Protein AF-A0A6B0WP95-F1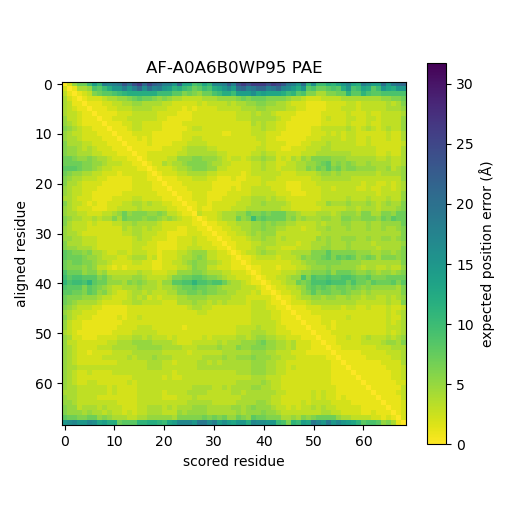 (afdb_monomer)

Foldseek 3Di:
DLQFFQKKKKWADDPPDQFTKIWIDGRPDIDIDTPGGDDVPDDGDMDMDTDGPPDDPVVVVVVVVVPPD

Nearest PDB structures (foldseek):
  4ixm-assembly1_A  TM=9.393E-01  e=3.941E-04  Escherichia coli K-12
  4ixn-assembly1_A  TM=9.598E-01  e=4.711E-04  Escherichia coli K-12
  7x0q-assembly1_B  TM=3.465E-01  e=2.938E+00  Acetivibrio thermocellus
  6p70-assembly1_D  TM=3.737E-01  e=5.996E+00  Thermus thermophilus

Structure (mmCIF, N/CA/C/O backbone):
data_AF-A0A6B0WP95-F1
#
_entry.id   AF-A0A6B0WP95-F1
#
loop_
_atom_site.group_P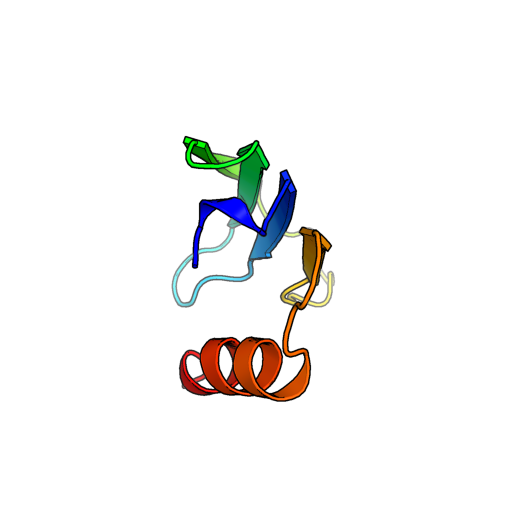DB
_atom_site.id
_atom_site.type_symbol
_atom_site.label_atom_id
_atom_site.label_alt_id
_atom_site.label_comp_id
_atom_site.label_asym_id
_atom_site.label_entity_id
_atom_site.label_seq_id
_atom_site.pdbx_PDB_ins_code
_atom_site.Cartn_x
_atom_site.Cartn_y
_atom_site.Cartn_z
_atom_site.occupancy
_atom_site.B_iso_or_equiv
_atom_site.auth_seq_id
_atom_site.auth_comp_id
_atom_site.auth_asym_id
_atom_site.auth_atom_id
_atom_site.pdbx_PDB_model_num
ATOM 1 N N . LYS A 1 1 ? 8.363 -9.130 -12.631 1.00 60.84 1 LYS A N 1
ATOM 2 C CA . LYS A 1 1 ? 9.222 -7.981 -13.023 1.00 60.84 1 LYS A CA 1
ATOM 3 C C . LYS A 1 1 ? 9.714 -7.230 -11.776 1.00 60.84 1 LYS A C 1
ATOM 5 O O . LYS A 1 1 ? 9.403 -6.062 -11.607 1.00 60.84 1 LYS A O 1
ATOM 10 N N . GLY A 1 2 ? 10.436 -7.902 -10.871 1.00 65.94 2 GLY A N 1
ATOM 11 C CA . GLY A 1 2 ? 10.924 -7.262 -9.636 1.00 65.94 2 GLY A CA 1
ATOM 12 C C . GLY A 1 2 ? 12.144 -6.361 -9.864 1.00 65.94 2 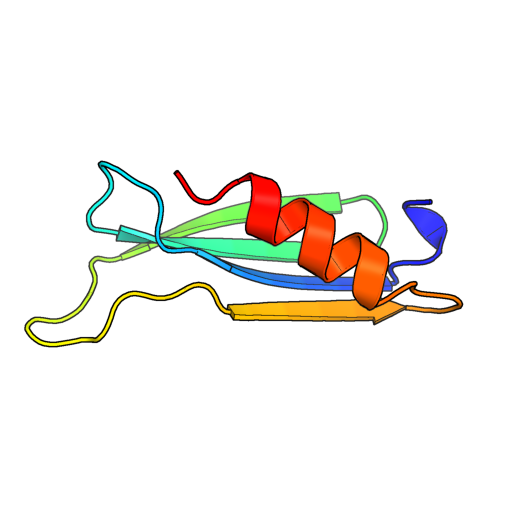GLY A C 1
ATOM 13 O O . GLY A 1 2 ? 12.269 -5.321 -9.237 1.00 65.94 2 GLY A O 1
ATOM 14 N N . THR A 1 3 ? 12.985 -6.694 -10.846 1.00 77.94 3 THR A N 1
ATOM 15 C CA . THR A 1 3 ? 14.219 -5.966 -11.196 1.00 77.94 3 THR A CA 1
ATOM 16 C C . THR A 1 3 ? 14.003 -4.534 -11.682 1.00 77.94 3 THR A C 1
ATOM 18 O O . THR A 1 3 ? 14.924 -3.722 -11.624 1.00 77.94 3 THR A O 1
ATOM 21 N N . ASP A 1 4 ? 12.807 -4.231 -12.184 1.00 90.06 4 ASP A N 1
ATOM 22 C CA . ASP A 1 4 ? 12.459 -2.910 -12.707 1.00 90.06 4 ASP A CA 1
ATOM 23 C C . ASP A 1 4 ? 11.892 -1.973 -11.640 1.00 90.06 4 ASP A C 1
ATOM 25 O O . ASP A 1 4 ? 11.782 -0.776 -11.891 1.00 90.06 4 ASP A O 1
ATOM 29 N N . ILE A 1 5 ? 11.573 -2.492 -10.450 1.00 92.06 5 ILE A N 1
ATOM 30 C CA . ILE A 1 5 ? 11.244 -1.692 -9.272 1.00 92.06 5 ILE A CA 1
ATOM 31 C C . ILE A 1 5 ? 12.549 -1.469 -8.512 1.00 92.06 5 ILE A C 1
ATOM 33 O O . ILE A 1 5 ? 13.155 -2.403 -8.002 1.00 92.06 5 ILE A O 1
ATOM 37 N N . PHE A 1 6 ? 13.004 -0.224 -8.445 1.00 94.12 6 PHE A N 1
ATOM 38 C CA . PHE A 1 6 ? 14.221 0.151 -7.724 1.00 94.12 6 PHE A CA 1
ATOM 39 C C . PHE A 1 6 ? 13.927 0.410 -6.252 1.00 94.12 6 PHE A C 1
ATOM 41 O O . PHE A 1 6 ? 14.689 0.004 -5.377 1.00 94.12 6 PHE A O 1
ATOM 48 N N . ARG A 1 7 ? 12.794 1.061 -5.973 1.00 95.25 7 ARG A N 1
ATOM 49 C CA . ARG A 1 7 ? 12.343 1.329 -4.612 1.00 95.25 7 ARG A CA 1
ATOM 50 C C . ARG A 1 7 ? 10.835 1.229 -4.511 1.00 95.25 7 ARG A C 1
ATOM 52 O O . ARG A 1 7 ? 10.115 1.707 -5.386 1.00 95.25 7 ARG A O 1
ATOM 59 N N . SER A 1 8 ? 10.363 0.681 -3.406 1.00 95.62 8 SER A N 1
ATOM 60 C CA . SER A 1 8 ? 8.958 0.709 -3.032 1.00 95.62 8 SER A CA 1
ATOM 61 C C . SER A 1 8 ? 8.819 1.148 -1.581 1.00 95.62 8 SER A C 1
ATOM 63 O O . SER A 1 8 ? 9.690 0.897 -0.748 1.00 95.62 8 SER A O 1
ATOM 65 N N . LYS A 1 9 ? 7.745 1.867 -1.274 1.00 97.19 9 LYS A N 1
ATOM 66 C CA . LYS A 1 9 ? 7.336 2.174 0.097 1.00 97.19 9 LYS A CA 1
ATOM 67 C C . LYS A 1 9 ? 5.826 2.164 0.172 1.00 97.19 9 LYS A C 1
ATOM 69 O O . LYS A 1 9 ? 5.169 2.569 -0.787 1.00 97.19 9 LYS A O 1
ATOM 74 N N . GLY A 1 10 ? 5.278 1.799 1.318 1.00 96.44 10 GLY A N 1
ATOM 75 C CA . GLY A 1 10 ? 3.861 2.001 1.543 1.00 96.44 10 GLY A CA 1
ATOM 76 C C . GLY A 1 10 ? 3.461 2.012 3.002 1.00 96.44 10 GLY A C 1
ATOM 77 O O . GLY A 1 10 ? 4.158 1.479 3.858 1.00 96.44 10 GLY A O 1
ATOM 78 N N . ILE A 1 11 ? 2.328 2.658 3.245 1.00 95.94 11 ILE A N 1
ATOM 79 C CA . ILE A 1 11 ? 1.567 2.635 4.487 1.00 95.94 11 ILE A CA 1
ATOM 80 C C . ILE A 1 11 ? 0.247 1.955 4.139 1.00 95.94 11 ILE A C 1
ATOM 82 O O . ILE A 1 11 ? -0.435 2.385 3.204 1.00 95.94 11 ILE A O 1
ATOM 86 N N . LEU A 1 12 ? -0.085 0.890 4.856 1.00 95.50 12 LEU A N 1
ATOM 87 C CA . LEU A 1 12 ? -1.259 0.067 4.624 1.00 95.50 12 LEU A CA 1
ATOM 88 C C . LEU A 1 12 ? -2.189 0.114 5.837 1.00 95.50 12 LEU A C 1
ATOM 90 O O . LEU A 1 12 ? -1.762 0.010 6.988 1.00 95.50 12 LEU A O 1
ATOM 94 N N . SER A 1 13 ? -3.479 0.236 5.549 1.00 95.44 13 SER A N 1
ATOM 95 C CA . SER A 1 13 ? -4.576 -0.044 6.460 1.00 95.44 13 SER A CA 1
ATOM 96 C C . SER A 1 13 ? -5.062 -1.465 6.192 1.00 95.44 13 SER A C 1
ATOM 98 O O . SER A 1 13 ? -5.800 -1.698 5.235 1.00 95.44 13 SER A O 1
ATOM 100 N N . ILE A 1 14 ? -4.655 -2.403 7.044 1.00 93.38 14 ILE A N 1
ATOM 101 C CA . ILE A 1 14 ? -5.012 -3.820 6.926 1.00 93.38 14 ILE A CA 1
ATOM 102 C C . ILE A 1 14 ? -6.321 -4.084 7.683 1.00 93.38 14 ILE A C 1
ATOM 104 O O . ILE A 1 14 ? -6.531 -3.563 8.781 1.00 93.38 14 ILE A O 1
ATOM 108 N N . ALA A 1 15 ? -7.220 -4.867 7.083 1.00 91.81 15 ALA A N 1
ATOM 109 C CA . ALA A 1 15 ? -8.478 -5.256 7.714 1.00 91.81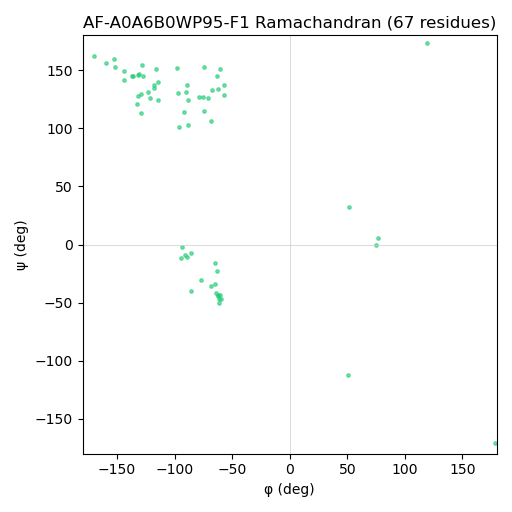 15 ALA A CA 1
ATOM 110 C C . ALA A 1 15 ? -8.216 -6.076 8.990 1.00 91.81 15 ALA A C 1
ATOM 112 O O . ALA A 1 15 ? -7.388 -6.984 8.992 1.00 91.81 15 ALA A O 1
ATOM 113 N N . GLY A 1 16 ? -8.912 -5.738 10.078 1.00 91.69 16 GLY A N 1
ATOM 114 C CA . GLY A 1 16 ? -8.734 -6.387 11.382 1.00 91.69 16 GLY A CA 1
ATOM 115 C C . GLY A 1 16 ? -7.481 -5.963 12.158 1.00 91.69 16 GLY A C 1
ATOM 116 O O . GLY A 1 16 ? -7.197 -6.556 13.191 1.00 91.69 16 GLY A O 1
ATOM 117 N N . TRP A 1 17 ? -6.722 -4.974 11.672 1.00 93.12 17 TRP A N 1
ATOM 118 C CA . TRP A 1 17 ? -5.548 -4.425 12.360 1.00 93.12 17 TRP A CA 1
ATOM 119 C C . TRP A 1 17 ? -5.764 -2.944 12.674 1.00 93.12 17 TRP A C 1
ATOM 121 O O . TRP A 1 17 ? -6.174 -2.183 11.794 1.00 93.12 17 TRP A O 1
ATOM 131 N N . ASP A 1 18 ? -5.441 -2.523 13.896 1.00 92.06 18 ASP A N 1
ATOM 132 C CA . ASP A 1 18 ? -5.555 -1.121 14.340 1.00 92.06 18 ASP A CA 1
ATOM 133 C C . ASP A 1 18 ? -4.256 -0.325 14.174 1.00 92.06 18 ASP A C 1
ATOM 135 O O . ASP A 1 18 ? -4.199 0.881 14.423 1.00 92.06 18 ASP A O 1
ATOM 139 N N . GLU A 1 19 ? -3.205 -0.989 13.701 1.00 94.50 19 GLU A N 1
ATOM 140 C CA . GLU A 1 19 ? -1.907 -0.387 13.444 1.00 94.50 19 GLU A CA 1
ATOM 141 C C . GLU A 1 19 ? -1.713 -0.018 11.975 1.00 94.50 19 GLU A C 1
ATOM 143 O O . GLU A 1 19 ? -2.255 -0.626 11.046 1.00 94.50 19 GLU A O 1
ATOM 148 N N . ARG A 1 20 ? -0.893 1.009 11.763 1.00 95.19 20 ARG A N 1
ATOM 149 C CA . ARG A 1 20 ? -0.330 1.346 10.461 1.00 95.19 20 ARG A CA 1
ATOM 150 C C . ARG A 1 20 ? 0.758 0.337 10.153 1.00 95.19 20 ARG A C 1
ATOM 152 O O . ARG A 1 20 ? 1.791 0.322 10.820 1.00 95.19 20 ARG A O 1
ATOM 159 N N . TYR A 1 21 ? 0.554 -0.461 9.116 1.00 96.19 21 TYR A N 1
ATOM 160 C CA . TYR A 1 21 ? 1.610 -1.324 8.612 1.00 96.19 21 TYR A CA 1
ATOM 161 C C . TYR A 1 21 ? 2.426 -0.559 7.579 1.00 96.19 21 TYR A C 1
ATOM 163 O O . TYR A 1 21 ? 1.871 -0.043 6.607 1.00 96.19 21 TYR A O 1
ATOM 171 N N . VAL A 1 22 ? 3.736 -0.462 7.780 1.00 96.75 22 VAL A N 1
ATOM 172 C CA . VAL A 1 22 ? 4.631 0.185 6.822 1.00 96.75 22 VAL A CA 1
ATOM 173 C C . VAL A 1 22 ? 5.577 -0.822 6.222 1.00 96.75 22 VAL A C 1
ATOM 175 O O . VAL A 1 22 ? 6.100 -1.687 6.916 1.00 96.75 22 VAL A O 1
ATOM 178 N N . PHE A 1 23 ? 5.821 -0.682 4.928 1.00 96.12 23 PHE A N 1
ATOM 179 C CA . PHE A 1 23 ? 6.820 -1.475 4.239 1.00 96.12 23 PHE A CA 1
ATOM 180 C C . PHE A 1 23 ? 7.768 -0.585 3.448 1.00 96.12 23 PHE A C 1
ATOM 182 O O . PHE A 1 23 ? 7.424 0.521 3.009 1.00 96.12 23 PHE A O 1
ATOM 189 N N . GLN A 1 24 ? 8.966 -1.104 3.231 1.00 96.31 24 GLN A N 1
ATOM 190 C CA . GLN A 1 24 ? 9.938 -0.560 2.304 1.00 96.31 24 GLN A CA 1
ATOM 191 C C . GLN A 1 24 ? 10.579 -1.692 1.513 1.00 96.31 24 GLN A C 1
ATOM 193 O O . GLN A 1 24 ? 10.800 -2.783 2.030 1.00 96.31 24 GLN A O 1
ATOM 198 N N . GLY A 1 25 ? 10.887 -1.417 0.254 1.00 94.62 25 GLY A N 1
ATOM 199 C CA . GLY A 1 25 ? 11.626 -2.331 -0.589 1.00 94.62 25 GLY A CA 1
ATOM 200 C C . GLY A 1 25 ? 12.701 -1.624 -1.395 1.00 94.62 25 GLY A C 1
ATOM 201 O O . GLY A 1 25 ? 12.536 -0.474 -1.817 1.00 94.62 25 GLY A O 1
ATOM 202 N N . VAL A 1 26 ? 13.812 -2.327 -1.590 1.00 93.81 26 VAL A N 1
ATOM 203 C CA . VAL A 1 26 ? 14.938 -1.921 -2.433 1.00 93.81 26 VAL A CA 1
ATOM 204 C C . VAL A 1 26 ? 15.236 -3.092 -3.357 1.00 93.81 26 VAL A C 1
ATOM 206 O O . VAL A 1 26 ? 15.642 -4.164 -2.910 1.00 93.81 26 VAL A O 1
ATOM 209 N N . HIS A 1 27 ? 14.997 -2.894 -4.651 1.00 88.25 27 HIS A N 1
ATOM 210 C CA . HIS A 1 27 ? 15.006 -3.967 -5.643 1.00 88.25 27 HIS A CA 1
ATOM 211 C C . HIS A 1 27 ? 14.132 -5.167 -5.230 1.00 88.25 27 HIS A C 1
ATOM 213 O O . HIS A 1 27 ? 12.909 -5.060 -5.180 1.00 88.25 27 HIS A O 1
ATOM 219 N N . MET A 1 28 ? 14.756 -6.311 -4.949 1.00 86.56 28 MET A N 1
ATOM 220 C CA . MET A 1 28 ? 14.081 -7.574 -4.636 1.00 86.56 28 MET A CA 1
ATOM 221 C C . MET A 1 28 ? 13.825 -7.767 -3.139 1.00 86.56 28 MET A C 1
ATOM 223 O O . MET A 1 28 ? 13.151 -8.719 -2.758 1.00 86.56 28 MET A O 1
ATOM 227 N N . LEU A 1 29 ? 14.381 -6.897 -2.295 1.00 90.44 29 LEU A N 1
ATOM 228 C CA . LEU A 1 29 ? 14.226 -6.976 -0.850 1.00 90.44 29 LEU A CA 1
ATOM 229 C C . LEU A 1 29 ? 12.996 -6.181 -0.437 1.00 90.44 29 LEU A C 1
ATOM 231 O O . LEU A 1 29 ? 12.835 -5.034 -0.857 1.00 90.44 29 LEU A O 1
ATOM 235 N N . LEU A 1 30 ? 12.150 -6.794 0.385 1.00 92.94 30 LEU A N 1
ATOM 236 C CA . LEU A 1 30 ? 10.959 -6.188 0.959 1.00 92.94 30 LEU A CA 1
ATOM 237 C C . LEU A 1 30 ? 10.943 -6.477 2.455 1.00 92.94 30 LEU A C 1
ATOM 239 O O . LEU A 1 30 ? 11.032 -7.629 2.869 1.00 92.94 30 LEU A O 1
ATOM 243 N N . GLU A 1 31 ? 10.781 -5.430 3.246 1.00 96.00 31 GLU A N 1
ATOM 244 C CA . GLU A 1 31 ? 10.655 -5.504 4.695 1.00 96.00 31 GLU A CA 1
ATOM 245 C C . GLU A 1 31 ? 9.442 -4.689 5.123 1.00 96.00 31 GLU A C 1
ATOM 247 O O . GLU A 1 31 ? 9.1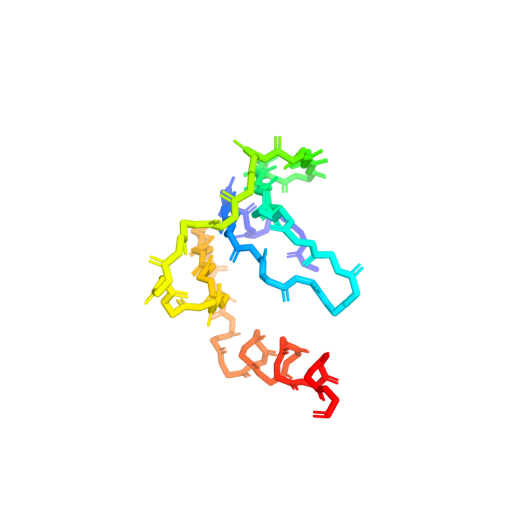32 -3.652 4.524 1.00 96.00 31 GLU A O 1
ATOM 252 N N . GLY A 1 32 ? 8.761 -5.131 6.174 1.00 95.88 32 GLY A N 1
ATOM 253 C CA . GLY A 1 32 ? 7.640 -4.394 6.729 1.00 95.88 32 GLY A CA 1
ATOM 254 C C . GLY A 1 32 ? 7.453 -4.645 8.214 1.00 95.88 32 GLY A C 1
ATOM 255 O O . GLY A 1 32 ? 7.835 -5.688 8.739 1.00 95.88 32 GLY A O 1
ATOM 256 N N . GLN A 1 33 ? 6.879 -3.655 8.883 1.00 96.62 33 GLN A N 1
ATOM 257 C CA . GLN A 1 33 ? 6.673 -3.639 10.324 1.00 96.62 33 GLN A CA 1
ATOM 258 C C . GLN A 1 33 ? 5.461 -2.777 10.683 1.00 96.62 33 GLN A C 1
ATOM 260 O O . GLN A 1 33 ? 5.050 -1.900 9.917 1.00 96.62 33 GLN A O 1
ATOM 265 N N . ALA A 1 34 ? 4.911 -2.990 11.875 1.00 95.69 34 ALA A N 1
ATOM 266 C CA . ALA A 1 34 ? 3.977 -2.044 12.463 1.00 95.69 34 ALA A CA 1
ATOM 267 C C . ALA A 1 34 ? 4.712 -0.739 12.812 1.00 95.69 34 ALA A C 1
ATOM 269 O O . ALA A 1 34 ? 5.793 -0.757 13.398 1.00 95.69 34 ALA A O 1
ATOM 270 N N . LEU A 1 35 ? 4.133 0.401 12.435 1.00 92.94 35 LEU A N 1
ATOM 271 C CA . LEU A 1 35 ? 4.622 1.729 12.827 1.00 92.94 35 LEU A CA 1
ATOM 272 C C . LEU A 1 35 ? 3.905 2.257 14.084 1.00 92.94 35 LEU A C 1
ATOM 274 O O . LEU A 1 35 ? 4.331 3.253 14.664 1.00 92.94 35 LEU A O 1
ATOM 278 N N . GLY A 1 36 ? 2.816 1.600 14.490 1.00 93.62 36 GLY A N 1
ATOM 279 C CA . GLY A 1 36 ? 1.965 1.964 15.622 1.00 93.62 36 GLY A CA 1
ATOM 280 C C . GLY A 1 36 ? 0.523 2.256 15.208 1.00 93.62 36 GLY A C 1
ATOM 281 O O . GLY A 1 36 ? 0.194 2.322 14.018 1.00 93.62 36 GLY A O 1
ATOM 282 N N . THR A 1 37 ? -0.342 2.454 16.199 1.00 95.00 37 THR A N 1
ATOM 283 C CA . THR A 1 37 ? -1.786 2.650 16.009 1.00 95.00 37 THR A CA 1
ATOM 284 C C . THR A 1 37 ? -2.114 3.872 15.152 1.00 95.00 37 THR A C 1
ATOM 286 O O . THR A 1 37 ? -1.345 4.842 15.072 1.00 95.00 37 THR A O 1
ATOM 289 N N . TRP A 1 38 ? -3.246 3.811 14.452 1.00 93.94 38 TRP A N 1
ATOM 290 C CA . TRP A 1 38 ? -3.861 4.995 13.847 1.00 93.94 38 TRP A CA 1
ATOM 291 C C . TRP A 1 38 ? -4.277 5.979 14.947 1.00 93.94 38 TRP A C 1
ATOM 293 O O . TRP A 1 38 ? -4.663 5.558 16.035 1.00 93.94 38 TRP A O 1
ATOM 303 N N . ARG A 1 39 ? -4.183 7.289 14.691 1.00 91.69 39 ARG A N 1
ATOM 304 C CA . ARG A 1 39 ? -4.673 8.287 15.656 1.00 91.69 39 ARG A CA 1
ATOM 305 C C . ARG A 1 39 ? -6.199 8.345 15.636 1.00 91.69 39 ARG A C 1
ATOM 307 O O . ARG A 1 39 ? -6.814 8.125 14.592 1.00 91.69 39 ARG A O 1
ATOM 314 N N . ASP A 1 40 ? -6.797 8.735 16.757 1.00 90.81 40 ASP A N 1
ATOM 315 C CA . ASP A 1 40 ? -8.240 8.966 16.831 1.00 90.81 40 ASP A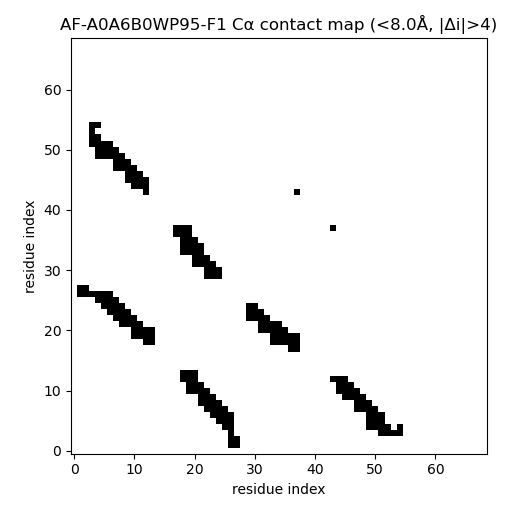 CA 1
ATOM 316 C C . ASP A 1 40 ? -8.679 10.011 15.796 1.00 90.81 40 ASP A C 1
ATOM 318 O O . ASP A 1 40 ? -8.098 11.093 15.679 1.00 90.81 40 ASP A O 1
ATOM 322 N N . GLY A 1 41 ? -9.691 9.660 15.000 1.00 88.38 41 GLY A N 1
ATOM 323 C CA . GLY A 1 41 ? -10.197 10.497 13.908 1.00 88.38 41 GLY A CA 1
ATOM 324 C C . GLY A 1 41 ? -9.318 10.539 12.648 1.00 88.38 41 GLY A C 1
ATOM 325 O O . GLY A 1 41 ? -9.691 11.195 11.674 1.00 88.38 41 GLY A O 1
ATOM 326 N N . GLU A 1 42 ? -8.176 9.843 12.610 1.00 89.75 42 GLU A N 1
ATOM 327 C CA . GLU A 1 42 ? -7.346 9.754 11.407 1.00 89.75 42 GLU A CA 1
ATOM 328 C C . GLU A 1 42 ? -8.038 8.891 10.346 1.00 89.75 42 GLU A C 1
ATOM 330 O O . GLU A 1 42 ? -8.405 7.736 10.577 1.00 89.75 42 GLU A O 1
ATOM 335 N N . LYS A 1 43 ? -8.198 9.438 9.134 1.00 89.69 43 LYS A N 1
ATOM 336 C CA . LYS A 1 43 ? -8.745 8.671 8.015 1.00 89.69 43 LYS A CA 1
ATOM 337 C C . LYS A 1 43 ? -7.749 7.586 7.607 1.00 89.69 43 LYS A C 1
ATOM 339 O O . LYS A 1 43 ? -6.749 7.866 6.943 1.00 89.69 43 LYS A O 1
ATOM 344 N N . ARG A 1 44 ? -8.070 6.342 7.957 1.00 92.69 44 ARG A N 1
ATOM 345 C CA . ARG A 1 44 ? -7.335 5.152 7.521 1.00 92.69 44 ARG A CA 1
ATOM 346 C C . ARG A 1 44 ? -7.295 5.078 5.996 1.00 92.69 44 ARG A C 1
ATOM 348 O O . ARG A 1 44 ? -8.298 5.311 5.319 1.00 92.69 44 ARG A O 1
ATOM 355 N N . GLY A 1 45 ? -6.135 4.737 5.448 1.00 92.44 45 GLY A N 1
ATOM 356 C CA . GLY A 1 45 ? -5.964 4.629 4.007 1.00 92.44 45 GLY A CA 1
ATOM 357 C C . GLY A 1 45 ? -4.645 3.991 3.606 1.00 92.44 45 GLY A C 1
ATOM 358 O O . GLY A 1 45 ? -3.700 3.924 4.388 1.00 92.44 45 GLY A O 1
ATOM 359 N N . ASN A 1 46 ? -4.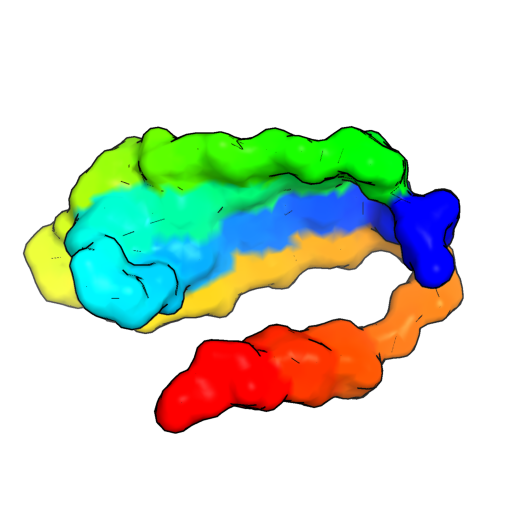599 3.541 2.356 1.00 94.50 46 ASN A N 1
ATOM 360 C CA . ASN A 1 46 ? -3.408 2.963 1.753 1.00 94.50 46 ASN A CA 1
ATOM 361 C C . ASN A 1 46 ? -2.681 4.036 0.942 1.00 94.50 46 ASN A C 1
ATOM 363 O O . ASN A 1 46 ? -3.289 4.717 0.114 1.00 94.50 46 ASN A O 1
ATOM 367 N N . ARG A 1 47 ? -1.372 4.178 1.148 1.00 94.25 47 ARG A N 1
ATOM 368 C CA . ARG A 1 47 ? -0.513 5.040 0.333 1.00 94.25 47 ARG A CA 1
ATOM 369 C C . ARG A 1 47 ? 0.728 4.266 -0.053 1.00 94.25 47 ARG A C 1
ATOM 371 O O . ARG A 1 47 ? 1.469 3.842 0.822 1.00 94.25 47 ARG A O 1
ATOM 378 N N . LEU A 1 48 ? 0.958 4.114 -1.351 1.00 95.00 48 LEU A N 1
ATOM 379 C CA . LEU A 1 48 ? 2.084 3.365 -1.890 1.00 95.00 48 LEU A CA 1
ATOM 380 C C . LEU A 1 48 ? 2.847 4.227 -2.898 1.00 95.00 48 LEU A C 1
ATOM 382 O O . LEU A 1 48 ? 2.250 5.019 -3.625 1.00 95.00 48 LEU A O 1
ATOM 386 N N . VAL A 1 49 ? 4.165 4.065 -2.938 1.00 95.56 49 VAL A N 1
ATOM 387 C CA . VAL A 1 49 ? 5.071 4.691 -3.903 1.00 95.56 49 VAL A CA 1
ATOM 388 C C . VAL A 1 49 ? 5.945 3.601 -4.500 1.00 95.56 49 VAL A C 1
ATOM 390 O O . VAL A 1 49 ? 6.572 2.838 -3.768 1.00 95.56 49 VAL A O 1
ATOM 393 N N . PHE A 1 50 ? 6.018 3.573 -5.828 1.00 94.94 50 PHE A N 1
ATOM 394 C CA . PHE A 1 50 ? 6.908 2.707 -6.591 1.00 94.94 50 PHE A CA 1
ATOM 395 C C . PHE A 1 50 ? 7.788 3.572 -7.486 1.00 94.94 50 PHE A C 1
ATOM 397 O O . PHE A 1 50 ? 7.295 4.455 -8.185 1.00 94.94 50 PHE A O 1
ATOM 404 N N . ILE A 1 51 ? 9.090 3.318 -7.451 1.00 95.31 51 ILE A N 1
ATOM 405 C CA . ILE A 1 51 ? 10.100 4.000 -8.256 1.00 95.31 51 ILE A CA 1
ATOM 406 C C . ILE A 1 51 ? 10.803 2.926 -9.067 1.00 95.31 51 ILE A C 1
ATOM 408 O O . ILE A 1 51 ? 11.296 1.948 -8.506 1.00 95.31 51 ILE A O 1
ATOM 412 N N . GLY A 1 52 ? 10.842 3.100 -10.379 1.00 94.44 52 GLY A N 1
ATOM 413 C CA . GLY A 1 52 ? 11.336 2.082 -11.288 1.00 94.44 52 GLY A CA 1
ATOM 414 C C . GLY A 1 52 ? 11.230 2.508 -12.743 1.00 94.44 52 GLY A C 1
ATOM 415 O O . GLY A 1 52 ? 10.901 3.656 -13.041 1.00 94.44 52 GLY A O 1
ATOM 416 N N . ARG A 1 53 ? 11.480 1.565 -13.647 1.00 95.12 53 ARG A N 1
ATOM 417 C CA . ARG A 1 53 ? 11.367 1.752 -15.101 1.00 95.12 53 ARG A CA 1
ATOM 418 C C . ARG A 1 53 ? 10.278 0.860 -15.680 1.00 95.12 53 ARG A C 1
ATOM 420 O O . ARG A 1 53 ? 10.017 -0.210 -15.147 1.00 95.12 53 ARG A O 1
ATOM 427 N N . ASN A 1 54 ? 9.655 1.284 -16.780 1.00 94.31 54 ASN A N 1
ATOM 428 C CA . ASN A 1 54 ? 8.629 0.502 -17.489 1.00 94.31 54 ASN A CA 1
ATOM 429 C C . ASN A 1 54 ? 7.496 -0.007 -16.573 1.00 94.31 54 ASN A C 1
ATOM 431 O O . ASN A 1 54 ? 6.954 -1.098 -16.776 1.00 94.31 54 ASN A O 1
ATOM 435 N N . LEU A 1 55 ? 7.162 0.768 -15.535 1.00 92.62 55 LEU A N 1
ATOM 436 C CA . LEU A 1 55 ? 6.106 0.421 -14.594 1.00 92.62 55 LEU A CA 1
ATOM 437 C C . LEU A 1 55 ? 4.746 0.654 -15.254 1.00 92.62 55 LEU A C 1
ATOM 439 O O . LEU A 1 55 ? 4.466 1.747 -15.742 1.00 92.62 55 LEU A O 1
ATOM 443 N N . ASN A 1 56 ? 3.888 -0.364 -15.238 1.00 94.19 56 ASN A N 1
ATOM 444 C CA . ASN A 1 56 ? 2.510 -0.225 -15.689 1.00 94.19 56 ASN A CA 1
ATOM 445 C C . ASN A 1 56 ? 1.643 0.227 -14.508 1.00 94.19 56 ASN A C 1
ATOM 447 O O . ASN A 1 56 ? 1.310 -0.570 -13.629 1.00 94.19 56 ASN A O 1
ATOM 451 N N . ARG A 1 57 ? 1.297 1.517 -14.491 1.00 92.56 57 ARG A N 1
ATOM 452 C CA . ARG A 1 57 ? 0.500 2.124 -13.422 1.00 92.56 57 ARG A CA 1
ATOM 453 C C . ARG A 1 57 ? -0.877 1.482 -13.278 1.00 92.56 57 ARG A C 1
ATOM 455 O O . ARG A 1 57 ? -1.270 1.167 -12.163 1.00 92.56 57 ARG A O 1
ATOM 462 N N . GLU A 1 58 ? -1.586 1.276 -14.380 1.00 95.38 58 GL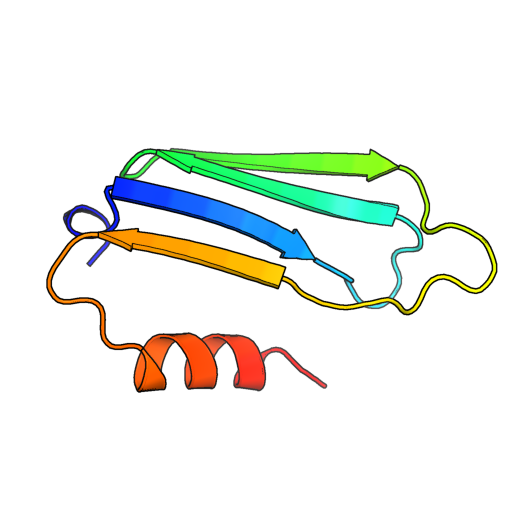U A N 1
ATOM 463 C CA . GLU A 1 58 ? -2.947 0.727 -14.378 1.00 95.38 58 GLU A CA 1
ATOM 464 C C . GLU A 1 58 ? -2.968 -0.690 -13.810 1.00 95.38 58 GLU A C 1
ATOM 466 O O . GLU A 1 58 ? -3.787 -1.006 -12.955 1.00 95.38 58 GLU A O 1
ATOM 471 N N . SER A 1 59 ? -2.010 -1.525 -14.217 1.00 93.31 59 SER A N 1
ATOM 472 C CA . SER A 1 59 ? -1.859 -2.884 -13.697 1.00 93.31 59 SER A CA 1
ATOM 473 C C . SER A 1 59 ? -1.514 -2.893 -12.205 1.00 93.31 59 SER A C 1
ATOM 475 O O . SER A 1 59 ? -2.089 -3.687 -11.457 1.00 93.31 59 SER A O 1
ATOM 477 N N . LEU A 1 60 ? -0.619 -2.004 -11.753 1.00 92.06 60 LEU A N 1
ATOM 478 C CA . LEU A 1 60 ? -0.299 -1.859 -10.330 1.00 92.06 60 LEU A CA 1
ATOM 479 C C . LEU A 1 60 ? -1.539 -1.439 -9.532 1.00 92.06 60 LEU A C 1
ATOM 481 O O . LEU A 1 60 ? -1.880 -2.083 -8.543 1.00 92.06 60 LEU A O 1
ATOM 485 N N . GLU A 1 61 ? -2.245 -0.402 -9.978 1.00 93.12 61 GLU A N 1
ATOM 486 C CA . GLU A 1 61 ? -3.453 0.084 -9.310 1.00 93.12 61 GLU A CA 1
ATOM 487 C C . GLU A 1 61 ? -4.567 -0.962 -9.294 1.00 93.12 61 GLU A C 1
ATOM 489 O O . GLU A 1 61 ? -5.176 -1.171 -8.247 1.00 93.12 61 GLU A O 1
ATOM 494 N N . ALA A 1 62 ? -4.808 -1.655 -10.409 1.00 94.62 62 ALA A N 1
ATOM 495 C CA . ALA A 1 62 ? -5.790 -2.731 -10.493 1.00 94.62 62 ALA A CA 1
ATOM 496 C C . ALA A 1 62 ? -5.458 -3.874 -9.525 1.00 94.62 62 ALA A C 1
ATOM 498 O O . ALA A 1 62 ? -6.338 -4.337 -8.801 1.00 94.62 62 ALA A O 1
ATOM 499 N N . SER A 1 63 ? -4.183 -4.270 -9.449 1.00 92.31 63 SER A N 1
ATOM 500 C CA . SER A 1 63 ? -3.735 -5.323 -8.531 1.00 92.31 63 SER A CA 1
ATOM 501 C C . SER A 1 63 ? -3.993 -4.933 -7.074 1.00 92.31 63 SER A C 1
ATOM 503 O O . SER A 1 63 ? -4.596 -5.709 -6.341 1.00 92.31 63 SER A O 1
ATOM 505 N N . PHE A 1 64 ? -3.639 -3.713 -6.652 1.00 92.19 64 PHE A N 1
ATOM 506 C CA . PHE A 1 64 ? -3.916 -3.263 -5.279 1.00 92.19 64 PHE A CA 1
ATOM 507 C C . PHE A 1 64 ? -5.407 -3.063 -4.996 1.00 92.19 64 PHE A C 1
ATOM 509 O O . PHE A 1 64 ? -5.862 -3.345 -3.890 1.00 92.19 64 PHE A O 1
ATOM 516 N N . ARG A 1 65 ? -6.184 -2.599 -5.980 1.00 92.19 65 ARG A N 1
ATOM 517 C CA . ARG A 1 65 ? -7.641 -2.463 -5.845 1.00 92.19 65 ARG A CA 1
ATOM 518 C C . ARG A 1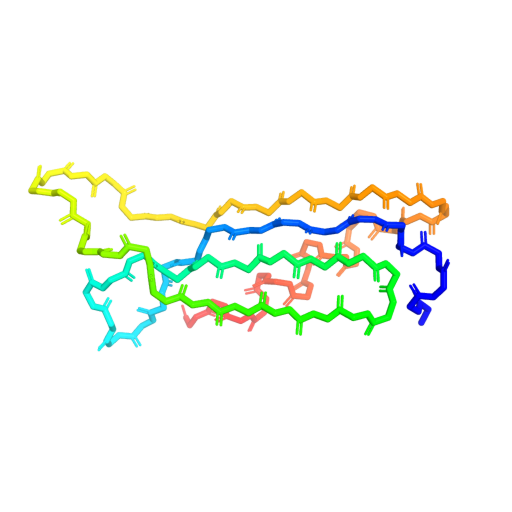 65 ? -8.334 -3.809 -5.685 1.00 92.19 65 ARG A C 1
ATOM 520 O O . ARG A 1 65 ? -9.291 -3.873 -4.930 1.00 92.19 65 ARG A O 1
ATOM 527 N N . SER A 1 66 ? -7.836 -4.869 -6.323 1.00 93.81 66 SER A N 1
ATOM 528 C CA . SER A 1 66 ? -8.375 -6.226 -6.148 1.00 93.81 66 SER A CA 1
ATOM 529 C C . SER A 1 66 ? -8.196 -6.793 -4.734 1.00 93.81 66 SER A C 1
ATOM 531 O O . SER A 1 66 ? -8.862 -7.757 -4.378 1.00 93.81 66 SER A O 1
ATOM 533 N N . CYS A 1 67 ? -7.324 -6.193 -3.915 1.00 90.62 67 CYS A N 1
ATOM 534 C CA . CYS A 1 67 ? -7.160 -6.556 -2.506 1.00 90.62 67 CYS A CA 1
ATOM 535 C C . CYS A 1 67 ? -8.155 -5.843 -1.577 1.00 90.62 67 CYS A C 1
ATOM 537 O O . CYS A 1 67 ? -8.162 -6.118 -0.378 1.00 90.62 67 CYS A O 1
ATOM 539 N N . LEU A 1 68 ? -8.936 -4.887 -2.088 1.00 87.81 68 LEU A N 1
ATOM 540 C CA . LEU A 1 68 ? -10.009 -4.259 -1.327 1.00 87.81 68 LEU A CA 1
ATOM 541 C C . LEU A 1 68 ? -11.209 -5.214 -1.328 1.00 87.81 68 LEU A C 1
ATOM 543 O O . LEU A 1 68 ? -11.612 -5.676 -2.394 1.00 87.81 68 LEU A O 1
ATOM 547 N N . ALA A 1 69 ? -11.722 -5.526 -0.135 1.00 67.44 69 ALA A N 1
ATOM 548 C CA . ALA A 1 69 ? -12.944 -6.307 0.049 1.00 67.44 69 ALA A CA 1
ATOM 549 C C . ALA A 1 69 ? -14.192 -5.508 -0.349 1.00 67.44 69 ALA A C 1
ATOM 551 O O . ALA A 1 69 ? -14.176 -4.266 -0.163 1.00 67.44 69 ALA A O 1
#

Mean predicted aligned error: 3.65 Å

Secondary structure (DSSP, 8-state):
--TTEEEEEEEEE-TT--EEEEEEEETTEEEEEEEEEPPTT-----EEEEEESS--HHHHHHHHHTT--

Radius of gyration: 13.17 Å; Cα contacts (8 Å, |Δi|>4): 105; chains: 1; bounding box: 28×18×34 Å

Solvent-accessible surface area (backbone atoms only — not comparable to full-atom values): 4150 Å² total; per-residue (Å²): 127,51,85,39,33,51,35,37,38,34,39,38,61,48,89,99,50,71,39,36,36,34,38,42,28,52,45,86,46,75,50,70,50,74,77,43,66,64,58,91,92,57,83,82,56,75,48,75,49,78,42,64,54,94,74,57,64,67,61,54,51,51,57,59,53,69,72,57,130

Sequence (69 aa):
KGTDIFRSKGILSIAGWDERYVFQGVHMLLEGQALGTWRDGEKRGNRLVFIGRNLNRESLEASFRSCLA

pLDDT: mean 92.01, std 6.54, range [60.84, 97.19]